Protein AF-A0A1Q7FHG4-F1 (afdb_monomer_lite)

Foldseek 3Di:
DDDDDDQDDDPPQDRDPDDDDDDDPDPPPPVDVAQKAWGWDDDDQPPIAIDIDGPDPVVVVPDDPLRVLVSLLVNLVVQLVVPPDPSSNVNSVVSNVVSVVVNVVVD

Structure (mmCIF, N/CA/C/O backbone):
data_AF-A0A1Q7FHG4-F1
#
_entry.id   AF-A0A1Q7FHG4-F1
#
loop_
_atom_site.group_PDB
_atom_site.id
_atom_site.type_symbol
_atom_site.label_atom_id
_atom_site.label_alt_id
_atom_site.label_comp_id
_atom_site.label_asym_id
_atom_site.label_entity_id
_atom_site.label_seq_id
_atom_site.pdbx_PDB_ins_code
_atom_site.Cartn_x
_atom_site.Cartn_y
_atom_site.Cartn_z
_atom_site.occupancy
_atom_site.B_iso_or_equiv
_atom_site.auth_seq_id
_atom_site.auth_comp_id
_atom_site.auth_asym_id
_atom_site.auth_atom_id
_atom_site.pdbx_PDB_model_num
ATOM 1 N N . MET A 1 1 ? -29.892 3.945 -23.545 1.00 36.53 1 MET A N 1
ATOM 2 C CA . MET A 1 1 ? -30.417 2.612 -23.198 1.00 36.53 1 MET A CA 1
ATOM 3 C C . MET A 1 1 ? -29.518 2.062 -22.121 1.00 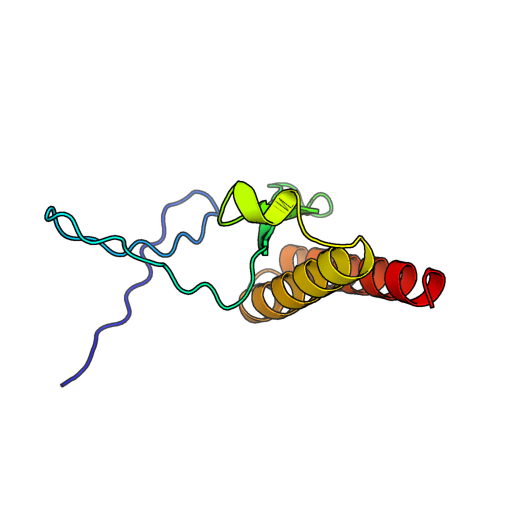36.53 1 MET A C 1
ATOM 5 O O . MET A 1 1 ? -28.316 1.950 -22.323 1.00 36.53 1 MET A O 1
ATOM 9 N N . ASP A 1 2 ? -30.111 1.916 -20.951 1.00 36.50 2 ASP A N 1
ATOM 10 C CA . ASP A 1 2 ? -29.469 1.920 -19.647 1.00 36.50 2 ASP A CA 1
ATOM 11 C C . ASP A 1 2 ? -28.722 0.619 -19.356 1.00 36.50 2 ASP A C 1
ATOM 13 O O . ASP A 1 2 ? -29.307 -0.462 -19.315 1.00 36.50 2 ASP A O 1
ATOM 17 N N . THR A 1 3 ? -27.412 0.723 -19.137 1.00 36.06 3 THR A N 1
ATOM 18 C CA . THR A 1 3 ? -26.600 -0.403 -18.678 1.00 36.06 3 THR A CA 1
ATOM 19 C C . THR A 1 3 ? -26.843 -0.597 -17.186 1.00 36.06 3 THR A C 1
ATOM 21 O O . THR A 1 3 ? -26.444 0.224 -16.355 1.00 36.06 3 THR A O 1
ATOM 24 N N . ILE A 1 4 ? -27.521 -1.687 -16.837 1.00 38.81 4 ILE A N 1
ATOM 25 C CA . ILE A 1 4 ? -27.760 -2.078 -15.450 1.00 38.81 4 ILE A CA 1
ATOM 26 C C . ILE A 1 4 ? -26.426 -2.541 -14.856 1.00 38.81 4 ILE A C 1
ATOM 28 O O . ILE A 1 4 ? -25.891 -3.586 -15.217 1.00 38.81 4 ILE A O 1
ATOM 32 N N . LYS A 1 5 ? -25.881 -1.735 -13.943 1.00 44.69 5 LYS A N 1
ATOM 33 C CA . LYS A 1 5 ? -24.684 -2.048 -13.156 1.00 44.69 5 LYS A CA 1
ATOM 34 C C . LYS A 1 5 ? -25.102 -2.942 -11.992 1.00 44.69 5 LYS A C 1
ATOM 36 O O . LYS A 1 5 ? -25.716 -2.450 -11.048 1.00 44.69 5 LYS A O 1
ATOM 41 N N . HIS A 1 6 ? -24.793 -4.234 -12.050 1.00 35.12 6 HIS A N 1
ATOM 42 C CA . HIS A 1 6 ? -25.050 -5.150 -10.940 1.00 35.12 6 HIS A CA 1
ATOM 43 C C . HIS A 1 6 ? -23.735 -5.685 -10.374 1.00 35.12 6 HIS A C 1
ATOM 45 O O . HIS A 1 6 ? -22.971 -6.352 -11.062 1.00 35.12 6 HIS A O 1
ATOM 51 N N . TRP A 1 7 ? -23.479 -5.372 -9.105 1.00 39.28 7 TRP A N 1
ATOM 52 C CA . TRP A 1 7 ? -22.446 -6.018 -8.305 1.00 39.28 7 TRP A CA 1
ATOM 53 C C . TRP A 1 7 ? -23.010 -7.330 -7.765 1.00 39.28 7 TRP A C 1
ATOM 55 O O . TRP A 1 7 ? -23.923 -7.309 -6.938 1.00 39.28 7 TRP A O 1
ATOM 65 N N . ASN A 1 8 ? -22.469 -8.471 -8.191 1.00 34.44 8 ASN A N 1
ATOM 66 C CA . ASN A 1 8 ? -22.790 -9.738 -7.545 1.00 34.44 8 ASN A CA 1
ATOM 67 C C . ASN A 1 8 ? -22.000 -9.856 -6.240 1.00 34.44 8 ASN A C 1
ATOM 69 O O . ASN A 1 8 ? -20.781 -10.018 -6.219 1.00 34.44 8 ASN A O 1
ATOM 73 N N . ARG A 1 9 ? -22.724 -9.753 -5.125 1.00 33.59 9 ARG A N 1
ATOM 74 C CA . ARG A 1 9 ? -22.203 -9.966 -3.776 1.00 33.59 9 ARG A CA 1
ATOM 75 C C . ARG A 1 9 ? -22.008 -11.464 -3.548 1.00 33.59 9 ARG A C 1
ATOM 77 O O . ARG A 1 9 ? -22.948 -12.153 -3.167 1.00 33.59 9 ARG A O 1
ATOM 84 N N . ILE A 1 10 ? -20.790 -11.968 -3.731 1.00 40.75 10 ILE A N 1
ATOM 85 C CA . ILE A 1 10 ? -20.413 -13.270 -3.170 1.00 40.75 10 ILE A CA 1
ATOM 86 C C . ILE A 1 10 ? -20.093 -13.047 -1.687 1.00 40.75 10 ILE A C 1
ATOM 88 O O . ILE A 1 10 ? -19.338 -12.146 -1.325 1.00 40.75 10 ILE A O 1
ATOM 92 N N . THR A 1 11 ? -20.703 -13.844 -0.813 1.00 42.78 11 THR A N 1
ATOM 93 C CA . THR A 1 11 ? -20.706 -13.752 0.660 1.00 42.78 11 THR A CA 1
ATOM 94 C C . THR A 1 11 ? -19.352 -13.980 1.350 1.00 42.78 11 THR A C 1
ATOM 96 O O . THR A 1 11 ? -19.315 -14.362 2.511 1.00 42.78 11 THR A O 1
ATOM 99 N N . ASN A 1 12 ? -18.227 -13.688 0.700 1.00 36.91 12 ASN A N 1
ATOM 100 C CA . ASN A 1 12 ? -16.891 -13.797 1.286 1.00 36.91 12 ASN A CA 1
ATOM 101 C C . ASN A 1 12 ? -15.976 -12.666 0.806 1.00 36.91 12 ASN A C 1
ATOM 103 O O . ASN A 1 12 ? -15.022 -12.924 0.082 1.00 36.91 12 ASN A O 1
ATOM 107 N N . GLY A 1 13 ? -16.279 -11.417 1.180 1.00 39.72 13 GLY A N 1
ATOM 108 C CA . GLY A 1 13 ? -15.318 -10.297 1.203 1.00 39.72 13 GLY A CA 1
ATOM 109 C C . GLY A 1 13 ? -14.477 -10.031 -0.058 1.00 39.72 13 GLY A C 1
ATOM 110 O O . GLY A 1 13 ? -13.474 -9.334 0.030 1.00 39.72 13 GLY A O 1
ATOM 111 N N . SER A 1 14 ? -14.843 -10.583 -1.214 1.00 32.69 14 SER A N 1
ATOM 112 C CA . SER A 1 14 ? -14.112 -10.457 -2.469 1.00 32.69 14 SER A CA 1
ATOM 113 C C . SER A 1 14 ? -14.958 -9.675 -3.448 1.00 32.69 14 SER A C 1
ATOM 115 O O . SER A 1 14 ? -15.952 -10.164 -3.979 1.00 32.69 14 SER A O 1
ATOM 117 N N . CYS A 1 15 ? -14.520 -8.451 -3.699 1.00 36.59 15 CYS A N 1
ATOM 118 C CA . CYS A 1 15 ? -14.890 -7.704 -4.881 1.00 36.59 15 CYS A CA 1
ATOM 119 C C . CYS A 1 15 ? -14.059 -8.254 -6.047 1.00 36.59 15 CYS A C 1
ATOM 121 O O . CYS A 1 15 ? -12.886 -7.905 -6.188 1.00 36.59 15 CYS A O 1
ATOM 123 N N . ILE A 1 16 ? -14.634 -9.156 -6.839 1.00 39.84 16 ILE A N 1
ATOM 124 C CA . ILE A 1 16 ? -14.094 -9.536 -8.147 1.00 39.84 16 ILE A CA 1
ATOM 125 C C . ILE A 1 16 ? -14.963 -8.882 -9.213 1.00 39.84 16 ILE A C 1
ATOM 127 O O . ILE A 1 16 ? -16.178 -9.064 -9.233 1.00 39.84 16 ILE A O 1
ATOM 131 N N . TYR A 1 17 ? -14.329 -8.093 -10.074 1.00 39.22 17 TYR A N 1
ATOM 132 C CA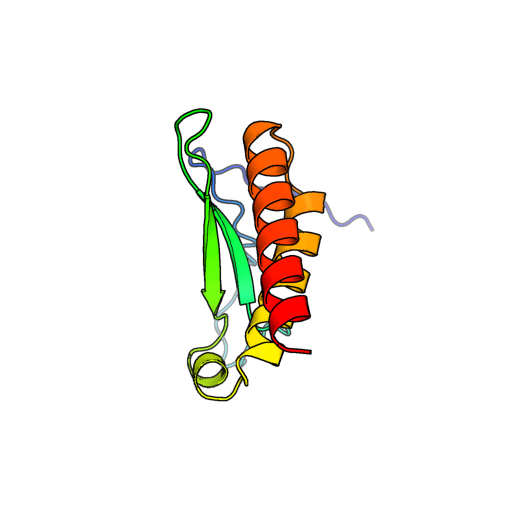 . TYR A 1 17 ? -14.920 -7.666 -11.331 1.00 39.22 17 TYR A CA 1
ATOM 133 C C . TYR A 1 17 ? -14.862 -8.883 -12.260 1.00 39.22 17 TYR A C 1
ATOM 135 O O . TYR A 1 17 ? -13.784 -9.267 -12.699 1.00 39.22 17 TYR A O 1
ATOM 143 N N . GLN A 1 18 ? -15.992 -9.562 -12.454 1.00 40.56 18 GLN A N 1
ATOM 144 C CA . GLN A 1 18 ? -16.113 -10.663 -13.409 1.00 40.56 18 GLN A CA 1
ATOM 145 C C . GLN A 1 18 ? -16.891 -10.158 -14.622 1.00 40.56 18 GLN A C 1
ATOM 147 O O . GLN A 1 18 ? -18.065 -9.812 -14.502 1.00 40.56 18 GLN A O 1
ATOM 152 N N . ASN A 1 19 ? -16.225 -10.113 -15.776 1.00 39.59 19 ASN A N 1
ATOM 153 C CA . ASN A 1 19 ? -16.894 -10.091 -17.070 1.00 39.59 19 ASN A CA 1
ATOM 154 C C . ASN A 1 19 ? -17.108 -11.544 -17.504 1.00 39.59 19 ASN A C 1
ATOM 156 O O . ASN A 1 19 ? -16.150 -12.307 -17.610 1.00 39.59 19 ASN A O 1
ATOM 160 N N . ASP A 1 20 ? -18.366 -11.916 -17.721 1.00 44.69 20 ASP A N 1
ATOM 161 C CA . ASP A 1 20 ? -18.747 -13.194 -18.320 1.00 44.69 20 ASP A CA 1
ATOM 162 C C . ASP A 1 20 ? -18.853 -13.049 -19.851 1.00 44.69 20 ASP A C 1
ATOM 164 O O . ASP A 1 20 ? -19.293 -12.002 -20.332 1.00 44.69 20 ASP A O 1
ATOM 168 N N . HIS A 1 21 ? -18.539 -14.144 -20.565 1.00 36.72 21 HIS A N 1
ATOM 169 C CA . HIS A 1 21 ? -18.617 -14.405 -22.025 1.00 36.72 21 HIS A CA 1
ATOM 170 C C . HIS A 1 21 ? -17.449 -13.913 -22.921 1.00 36.72 21 HIS A C 1
ATOM 172 O O . HIS A 1 21 ? -17.030 -12.770 -22.818 1.00 36.72 21 HIS A O 1
ATOM 178 N N . LEU A 1 22 ? -16.918 -14.663 -23.906 1.00 35.69 22 LEU A N 1
ATOM 179 C CA . LEU A 1 22 ? -17.212 -15.990 -24.486 1.00 35.69 22 LEU A CA 1
ATOM 180 C C . LEU A 1 22 ? -15.997 -16.455 -25.332 1.00 35.69 22 LEU A C 1
ATOM 182 O O . LEU A 1 22 ? -15.303 -15.615 -25.904 1.00 35.69 22 LEU A O 1
ATOM 186 N N . ASP A 1 23 ? -15.780 -17.769 -25.452 1.00 53.12 23 ASP A N 1
ATOM 187 C CA . ASP A 1 23 ? -14.757 -18.433 -26.277 1.00 53.12 23 ASP A CA 1
ATOM 188 C C . ASP A 1 23 ? -14.654 -17.939 -27.736 1.00 53.12 23 ASP A C 1
ATOM 190 O O . ASP A 1 23 ? -15.458 -18.284 -28.601 1.00 53.12 23 ASP A O 1
ATOM 194 N N . ALA A 1 24 ? -13.581 -17.212 -28.031 1.00 41.16 24 ALA A N 1
ATOM 195 C CA . ALA A 1 24 ? -12.856 -17.219 -29.300 1.00 41.16 24 ALA A CA 1
ATOM 196 C C . ALA A 1 24 ? -11.481 -16.605 -29.015 1.00 41.16 24 ALA A C 1
ATOM 198 O O . ALA A 1 24 ? -11.399 -15.703 -28.190 1.00 41.16 24 ALA A O 1
ATOM 199 N N . MET A 1 25 ? -10.416 -17.095 -29.657 1.00 52.41 25 MET A N 1
ATOM 200 C CA . MET A 1 25 ? -9.032 -16.607 -29.518 1.00 52.41 25 MET A CA 1
ATOM 201 C C . MET A 1 25 ? -8.953 -15.068 -29.618 1.00 52.41 25 MET A C 1
ATOM 203 O O . MET A 1 25 ? -8.804 -14.503 -30.698 1.00 52.41 25 MET A O 1
ATOM 207 N N . ASN A 1 26 ? -9.083 -14.395 -28.478 1.00 37.91 26 ASN A N 1
ATOM 208 C CA . ASN A 1 26 ? -9.051 -12.955 -28.316 1.00 37.91 26 ASN A CA 1
ATOM 209 C C . ASN A 1 26 ? -8.196 -12.736 -27.079 1.00 37.91 26 ASN A C 1
ATOM 211 O O . ASN A 1 26 ? -8.589 -13.103 -25.972 1.00 37.91 26 ASN A O 1
ATOM 215 N N . ILE A 1 27 ? -6.980 -12.237 -27.268 1.00 42.19 27 ILE A N 1
ATOM 216 C CA . ILE A 1 27 ? -6.143 -11.848 -26.141 1.00 42.19 27 ILE A CA 1
ATOM 217 C C . ILE A 1 27 ? -6.861 -10.646 -25.537 1.00 42.19 27 ILE A C 1
ATOM 219 O O . ILE A 1 27 ? -6.762 -9.538 -26.057 1.00 42.19 27 ILE A O 1
ATOM 223 N N . ILE A 1 28 ? -7.659 -10.883 -24.495 1.00 44.47 28 ILE A N 1
ATOM 224 C CA . ILE A 1 28 ? -8.214 -9.819 -23.671 1.00 44.47 28 ILE A CA 1
ATOM 225 C C . ILE A 1 28 ? -7.000 -9.232 -22.960 1.00 44.47 28 ILE A C 1
ATOM 227 O O . ILE A 1 28 ? -6.585 -9.705 -21.906 1.00 44.47 28 ILE A O 1
ATOM 231 N N . THR A 1 29 ? -6.365 -8.240 -23.578 1.00 44.97 29 THR A N 1
ATOM 232 C CA . THR A 1 29 ? -5.527 -7.311 -22.838 1.00 44.97 29 THR A CA 1
ATOM 233 C C . THR A 1 29 ? -6.495 -6.546 -21.957 1.00 44.97 29 THR A C 1
ATOM 235 O O . THR A 1 29 ? -7.094 -5.559 -22.379 1.00 44.97 29 THR A O 1
ATOM 238 N N . GLU A 1 30 ? -6.740 -7.072 -20.760 1.00 50.59 30 GLU A N 1
ATOM 239 C CA . GLU A 1 30 ? -7.290 -6.283 -19.675 1.00 50.59 30 GLU A CA 1
ATOM 240 C C . GLU A 1 30 ? -6.284 -5.145 -19.472 1.00 50.59 30 GLU A C 1
ATOM 242 O O . GLU A 1 30 ? -5.238 -5.329 -18.849 1.00 50.59 30 GLU A O 1
ATOM 247 N N . GLU A 1 31 ? -6.524 -3.999 -20.115 1.00 46.03 31 GLU A N 1
ATOM 248 C CA . GLU A 1 31 ? -5.752 -2.779 -19.898 1.00 46.03 31 GLU A CA 1
ATOM 249 C C . GLU A 1 31 ? -6.075 -2.298 -18.483 1.00 46.03 31 GLU A C 1
ATOM 251 O O . GLU A 1 31 ? -6.911 -1.430 -18.243 1.00 46.03 31 GLU A O 1
ATOM 256 N N . TYR A 1 32 ? -5.461 -2.951 -17.504 1.00 54.84 32 TYR A N 1
ATOM 257 C CA . TYR A 1 32 ? -5.445 -2.469 -16.147 1.00 54.84 32 TYR A CA 1
ATOM 258 C C . TYR A 1 32 ? -4.574 -1.218 -16.122 1.00 54.84 32 TYR A C 1
ATOM 260 O O . TYR A 1 32 ? -3.379 -1.284 -16.396 1.00 54.84 32 TYR A O 1
ATOM 268 N N . ASP A 1 33 ? -5.163 -0.087 -15.731 1.00 61.53 33 ASP A N 1
ATOM 269 C CA . ASP A 1 33 ? -4.449 1.191 -15.573 1.00 61.53 33 ASP A CA 1
ATOM 270 C C . ASP A 1 33 ? -3.233 1.108 -14.627 1.00 61.53 33 ASP A C 1
ATOM 272 O O . ASP A 1 33 ? -2.414 2.018 -14.603 1.00 61.53 33 ASP A O 1
ATOM 276 N N . SER A 1 34 ? -3.122 0.057 -13.806 1.00 66.88 34 SER A N 1
ATOM 277 C CA . SER A 1 34 ? -2.004 -0.130 -12.879 1.00 66.88 34 SER A CA 1
ATOM 278 C C . SER A 1 34 ? -1.562 -1.595 -12.853 1.00 66.88 34 SER A C 1
ATOM 280 O O . SER A 1 34 ? -2.424 -2.472 -12.786 1.00 66.88 34 SER A O 1
ATOM 282 N N . PRO A 1 35 ? -0.248 -1.898 -12.846 1.00 78.38 35 PRO A N 1
ATOM 283 C CA . PRO A 1 35 ? 0.264 -3.274 -12.860 1.00 78.38 35 PRO A CA 1
ATOM 284 C C . PRO A 1 35 ? 0.029 -4.029 -11.541 1.00 78.38 35 PRO A C 1
ATOM 286 O O . PRO A 1 35 ? 0.244 -5.244 -11.473 1.00 78.38 35 PRO A O 1
ATOM 289 N N . VAL A 1 36 ? -0.390 -3.316 -10.491 1.00 85.81 36 VAL A N 1
ATOM 290 C CA . VAL A 1 36 ? -0.600 -3.831 -9.138 1.00 85.81 36 VAL A CA 1
ATOM 291 C C . VAL A 1 36 ? -2.057 -3.637 -8.724 1.00 85.81 36 VAL A C 1
ATOM 293 O O . VAL A 1 36 ? -2.609 -2.542 -8.799 1.00 85.81 36 VAL A O 1
ATOM 296 N N . MET A 1 37 ? -2.669 -4.700 -8.207 1.00 87.69 37 MET A N 1
ATOM 297 C CA . MET A 1 37 ? -3.966 -4.659 -7.540 1.00 87.69 37 MET A CA 1
ATOM 298 C C . MET A 1 37 ? -3.776 -4.713 -6.024 1.00 87.69 37 MET A C 1
ATOM 300 O O . MET A 1 37 ? -3.093 -5.602 -5.518 1.00 87.69 37 MET A O 1
ATOM 304 N N . ALA A 1 38 ? -4.421 -3.798 -5.297 1.00 89.75 38 ALA A N 1
ATOM 305 C CA . ALA A 1 38 ? -4.474 -3.804 -3.838 1.00 89.75 38 ALA A CA 1
ATOM 306 C C . ALA A 1 38 ? -5.824 -4.346 -3.350 1.00 89.75 38 ALA A C 1
ATOM 308 O O . ALA A 1 38 ? -6.877 -4.036 -3.913 1.00 89.75 38 ALA A O 1
ATOM 309 N N . LYS A 1 39 ? -5.801 -5.133 -2.273 1.00 90.69 39 LYS A N 1
ATOM 310 C CA . LYS A 1 39 ? -6.993 -5.631 -1.570 1.00 90.69 39 LYS A CA 1
ATOM 311 C C . LYS A 1 39 ? -6.781 -5.547 -0.070 1.00 90.69 39 LYS A C 1
ATOM 313 O O . LYS A 1 39 ? -5.669 -5.778 0.397 1.00 90.69 39 LYS A O 1
ATOM 318 N N . THR A 1 40 ? -7.842 -5.292 0.686 1.00 90.44 40 THR A N 1
ATOM 319 C CA . THR A 1 40 ? -7.814 -5.507 2.131 1.00 90.44 40 THR A CA 1
ATOM 320 C C . THR A 1 40 ? -8.183 -6.953 2.454 1.00 90.44 40 THR A C 1
ATOM 322 O O . THR A 1 40 ? -9.091 -7.536 1.862 1.00 90.44 40 THR A O 1
ATOM 325 N N . CYS A 1 41 ? -7.479 -7.558 3.403 1.00 84.69 41 CYS A N 1
ATOM 326 C CA . CYS A 1 41 ? -7.792 -8.885 3.912 1.00 84.69 41 CYS A CA 1
ATOM 327 C C . CYS A 1 41 ? -7.748 -8.912 5.442 1.00 84.69 41 CYS A C 1
ATOM 329 O O . CYS A 1 41 ? -7.096 -8.088 6.083 1.00 84.69 41 CYS A O 1
ATOM 331 N N . GLY A 1 42 ? -8.456 -9.877 6.028 1.00 80.56 42 GLY A N 1
ATOM 332 C CA . GLY A 1 42 ? -8.565 -10.054 7.475 1.00 80.56 42 GLY A CA 1
ATOM 333 C C . GLY A 1 42 ? -10.007 -9.929 7.959 1.00 80.56 42 GLY A C 1
ATOM 334 O O . GLY A 1 42 ? -10.707 -8.985 7.628 1.00 80.56 42 GLY A O 1
ATOM 335 N N . CYS A 1 43 ? -10.455 -10.904 8.754 1.00 72.81 43 CYS A N 1
ATOM 336 C CA . CYS A 1 43 ? -11.834 -10.961 9.263 1.00 72.81 43 CYS A CA 1
ATOM 337 C C . CYS A 1 43 ? -11.982 -10.405 10.689 1.00 72.81 43 CYS A C 1
ATOM 339 O O . CYS A 1 43 ? -13.071 -10.443 11.250 1.00 72.81 43 CYS A O 1
ATOM 341 N N . LYS A 1 44 ? -10.881 -9.978 11.323 1.00 79.25 44 LYS A N 1
ATOM 342 C CA . LYS A 1 44 ? -10.884 -9.492 12.709 1.00 79.25 44 LYS A CA 1
ATOM 343 C C . LYS A 1 44 ? -10.656 -7.978 12.724 1.00 79.25 44 LYS A C 1
ATOM 345 O O . LYS A 1 44 ? -9.715 -7.541 12.050 1.00 79.25 44 LYS A O 1
ATOM 350 N N . PRO A 1 45 ? -11.426 -7.217 13.524 1.00 66.88 45 PRO A N 1
ATOM 351 C CA . PRO A 1 45 ? -11.164 -5.796 13.733 1.00 66.88 45 PRO A CA 1
ATOM 352 C C . PRO A 1 45 ? -9.724 -5.617 14.233 1.00 66.88 45 PRO A C 1
ATOM 354 O O . PRO A 1 45 ? -9.203 -6.468 14.966 1.00 66.88 45 PRO A O 1
ATOM 357 N N . ASN A 1 46 ? -9.046 -4.563 13.775 1.00 70.31 46 ASN A N 1
ATOM 358 C CA . ASN A 1 46 ? -7.615 -4.291 14.012 1.00 70.31 46 ASN A CA 1
ATOM 359 C C . ASN A 1 46 ? -6.603 -5.294 13.417 1.00 70.31 46 ASN A C 1
ATOM 361 O O . ASN A 1 46 ? -5.408 -5.206 13.705 1.00 70.31 46 ASN A O 1
ATOM 365 N N . LYS A 1 47 ? -7.033 -6.263 12.598 1.00 80.81 47 LYS A N 1
ATOM 366 C CA . LYS A 1 47 ? -6.126 -7.167 11.857 1.00 80.81 47 LYS A CA 1
ATOM 367 C C . LYS A 1 47 ? -6.285 -7.072 10.342 1.00 80.81 47 LYS A C 1
ATOM 369 O O . LYS A 1 47 ? -5.763 -7.937 9.637 1.00 80.81 47 LYS A O 1
ATOM 374 N N . ARG A 1 48 ? -6.996 -6.050 9.856 1.00 86.31 48 ARG A N 1
ATOM 375 C CA . ARG A 1 48 ? -7.054 -5.720 8.432 1.00 86.31 48 ARG A CA 1
ATOM 376 C C . ARG A 1 48 ? -5.654 -5.361 7.936 1.00 86.31 48 ARG A C 1
ATOM 378 O O . ARG A 1 48 ? -4.919 -4.637 8.606 1.00 86.31 48 ARG A O 1
ATOM 385 N N . LYS A 1 49 ? -5.281 -5.904 6.784 1.00 88.75 49 LYS A N 1
ATOM 386 C CA . LYS A 1 49 ? -4.014 -5.632 6.096 1.00 88.75 49 LYS A CA 1
ATOM 387 C C . LYS A 1 49 ? -4.268 -5.412 4.619 1.00 88.75 49 LYS A C 1
ATOM 389 O O . LYS A 1 49 ? -5.198 -6.005 4.073 1.00 88.75 49 LYS A O 1
ATOM 394 N N . VAL A 1 50 ? -3.421 -4.615 3.980 1.00 90.94 50 VAL A N 1
ATOM 395 C CA . VAL A 1 50 ? -3.399 -4.502 2.524 1.00 90.94 50 VAL A CA 1
ATOM 396 C C . VAL A 1 50 ? -2.487 -5.586 1.953 1.00 90.94 50 VAL A C 1
ATOM 398 O O . VAL A 1 50 ? -1.427 -5.891 2.493 1.00 90.94 50 VAL A O 1
ATOM 401 N N . THR A 1 51 ? -2.935 -6.218 0.876 1.00 91.00 51 THR A N 1
ATOM 402 C CA . THR A 1 51 ? -2.176 -7.207 0.107 1.00 91.00 51 THR A CA 1
ATOM 403 C C . THR A 1 51 ? -2.150 -6.804 -1.353 1.00 91.00 51 THR A C 1
ATOM 405 O O . THR A 1 51 ? 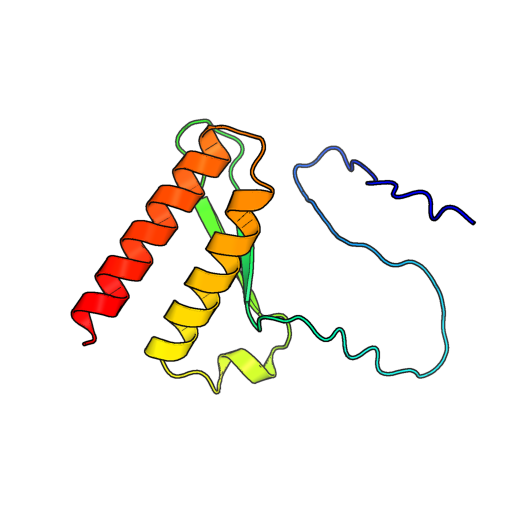-3.155 -6.306 -1.867 1.00 91.00 51 THR A O 1
ATOM 408 N N . TYR A 1 52 ? -1.026 -7.074 -2.011 1.00 89.50 52 TYR A N 1
ATOM 409 C CA . TYR A 1 52 ? -0.789 -6.721 -3.405 1.00 89.50 52 TYR A CA 1
ATOM 410 C C . TYR A 1 52 ? -0.725 -7.963 -4.289 1.00 89.50 52 TYR A C 1
ATOM 412 O O . TYR A 1 52 ? -0.246 -9.019 -3.873 1.00 89.50 52 TYR A O 1
ATOM 420 N N . SER A 1 53 ? -1.195 -7.841 -5.523 1.00 85.88 53 SER A N 1
ATOM 421 C CA . SER A 1 53 ? -1.077 -8.876 -6.551 1.00 85.88 53 SER A CA 1
ATOM 422 C C . SER A 1 53 ? -0.741 -8.225 -7.887 1.00 85.88 53 SER A C 1
ATOM 424 O O . SER A 1 53 ? -1.315 -7.191 -8.222 1.00 85.88 53 SER A O 1
ATOM 426 N N . PHE A 1 54 ? 0.191 -8.814 -8.635 1.00 82.56 54 PHE A N 1
ATOM 427 C CA . PHE A 1 54 ? 0.510 -8.363 -9.989 1.00 82.56 54 PHE A CA 1
ATOM 428 C C . PHE A 1 54 ? -0.502 -8.930 -10.979 1.00 82.56 54 PHE A C 1
ATOM 430 O O . PHE A 1 54 ? -0.921 -10.079 -10.847 1.00 82.56 54 PHE A O 1
ATOM 437 N N . LEU A 1 55 ? -0.885 -8.120 -11.961 1.00 74.75 55 LEU A N 1
ATOM 438 C CA . LEU A 1 55 ? -1.899 -8.489 -12.956 1.00 74.75 55 LEU A CA 1
ATOM 439 C C . LEU A 1 55 ? -1.305 -9.235 -14.157 1.00 74.75 55 LEU A C 1
ATOM 441 O O . LEU A 1 55 ? -2.024 -9.901 -14.891 1.00 74.75 55 LEU A O 1
ATOM 445 N N . SER A 1 56 ? 0.018 -9.191 -14.317 1.00 68.12 56 SER A N 1
ATOM 446 C CA . SER A 1 56 ? 0.749 -10.080 -15.216 1.00 68.12 56 SER A CA 1
ATOM 447 C C . SER A 1 56 ? 2.112 -10.427 -14.607 1.00 68.12 56 SER A C 1
ATOM 449 O O . SER A 1 56 ? 2.782 -9.576 -14.010 1.00 68.12 56 SER A O 1
ATOM 451 N N . GLU A 1 57 ? 2.505 -11.699 -14.724 1.00 58.50 57 GLU A N 1
ATOM 452 C CA . GLU A 1 57 ? 3.729 -12.252 -14.125 1.00 58.50 57 GLU A CA 1
ATOM 453 C C . GLU A 1 57 ? 5.000 -11.545 -14.624 1.00 58.50 57 GLU A C 1
ATOM 455 O O . GLU A 1 57 ? 5.969 -11.411 -13.872 1.00 58.50 57 GLU A O 1
ATOM 460 N N . SER A 1 58 ? 4.985 -11.012 -15.851 1.00 57.56 58 SER A N 1
ATOM 461 C CA . SER A 1 58 ? 6.139 -10.351 -16.470 1.00 57.56 58 SER A CA 1
ATOM 462 C C . SER A 1 58 ? 6.419 -8.942 -15.936 1.00 57.56 58 SER A C 1
ATOM 464 O O . SER A 1 58 ? 7.547 -8.470 -16.064 1.00 57.56 58 SER A O 1
ATOM 466 N N . HIS A 1 59 ? 5.461 -8.278 -15.277 1.00 60.38 59 HIS A N 1
ATOM 467 C CA . HIS A 1 59 ? 5.670 -6.920 -14.748 1.00 60.38 59 HIS A CA 1
ATOM 468 C C . HIS A 1 59 ? 6.419 -6.887 -13.414 1.00 60.38 59 HIS A C 1
ATOM 470 O O . HIS A 1 59 ? 7.039 -5.878 -13.089 1.00 60.38 59 HIS A O 1
ATOM 476 N N . SER A 1 60 ? 6.416 -7.983 -12.652 1.00 57.66 60 SER A N 1
ATOM 477 C CA . SER A 1 60 ? 7.113 -8.045 -11.358 1.00 57.66 60 SER A CA 1
ATOM 478 C C . SER A 1 60 ? 8.642 -7.968 -11.485 1.00 57.66 60 SER A C 1
ATOM 480 O O . SER A 1 60 ? 9.317 -7.526 -10.557 1.00 57.66 60 SER A O 1
ATOM 482 N N . LEU A 1 61 ? 9.186 -8.366 -12.642 1.00 56.88 61 LEU A N 1
ATOM 483 C CA . LEU A 1 61 ? 10.625 -8.458 -12.907 1.00 56.88 61 LEU A CA 1
ATOM 484 C C . LEU A 1 61 ? 11.235 -7.166 -13.478 1.00 56.88 61 LEU A C 1
ATOM 486 O O . LEU A 1 61 ? 12.458 -7.067 -13.556 1.00 56.88 61 LEU A O 1
ATOM 490 N N . CYS A 1 62 ? 10.412 -6.193 -13.883 1.00 60.53 62 CYS A N 1
ATOM 491 C CA . CYS A 1 62 ? 10.862 -5.009 -14.627 1.00 60.53 62 CYS A CA 1
ATOM 492 C C . CYS A 1 62 ? 10.650 -3.674 -13.900 1.00 60.53 62 CYS A C 1
ATOM 494 O O . CYS A 1 62 ? 10.966 -2.635 -14.471 1.00 60.53 62 CYS A O 1
ATOM 496 N N . LEU A 1 63 ? 10.106 -3.676 -12.680 1.00 69.56 63 LEU A N 1
ATOM 497 C CA . LEU A 1 63 ? 9.841 -2.444 -11.937 1.00 69.56 63 LEU A CA 1
ATOM 498 C C . LEU A 1 63 ? 10.976 -2.140 -10.962 1.00 69.56 63 LEU A C 1
ATOM 500 O O . LEU A 1 63 ? 11.298 -2.952 -10.089 1.00 69.56 63 LEU A O 1
ATOM 504 N N . ASP A 1 64 ? 11.538 -0.938 -11.072 1.00 84.00 64 ASP A N 1
ATOM 505 C CA . ASP A 1 64 ? 12.411 -0.396 -10.040 1.00 84.00 64 ASP A CA 1
ATOM 506 C C . ASP A 1 64 ? 11.652 -0.283 -8.713 1.00 84.00 64 ASP A C 1
ATOM 508 O O . ASP A 1 64 ? 10.432 -0.106 -8.675 1.00 84.00 64 ASP A O 1
ATOM 512 N N . ARG A 1 65 ? 12.371 -0.347 -7.585 1.00 86.62 65 ARG A N 1
ATOM 513 C CA . ARG A 1 65 ? 11.740 -0.272 -6.250 1.00 86.62 65 ARG A CA 1
ATOM 514 C C . ARG A 1 65 ? 10.870 0.975 -6.085 1.00 86.62 65 ARG A C 1
ATOM 516 O O . ARG A 1 65 ? 9.814 0.899 -5.465 1.00 86.62 65 ARG A O 1
ATOM 523 N N . LYS A 1 66 ? 11.306 2.100 -6.659 1.00 90.06 66 LYS A N 1
ATOM 524 C CA . LYS A 1 66 ? 10.558 3.360 -6.659 1.00 90.06 66 LYS A CA 1
ATOM 525 C C . LYS A 1 66 ? 9.247 3.236 -7.438 1.00 90.06 66 LYS A C 1
ATOM 527 O O . LYS A 1 66 ? 8.200 3.643 -6.941 1.00 90.06 66 LYS A O 1
ATOM 532 N N . ASP A 1 67 ? 9.292 2.628 -8.618 1.00 87.06 67 ASP A N 1
ATOM 533 C CA . ASP A 1 67 ? 8.116 2.433 -9.468 1.00 87.06 67 ASP A CA 1
ATOM 534 C C . ASP A 1 67 ? 7.137 1.427 -8.865 1.00 87.06 67 ASP A C 1
ATOM 536 O O . ASP A 1 67 ? 5.927 1.637 -8.920 1.00 87.06 67 ASP A O 1
ATOM 540 N N . LEU A 1 68 ? 7.643 0.389 -8.194 1.00 87.44 68 LEU A N 1
ATOM 541 C CA . LEU A 1 68 ? 6.814 -0.548 -7.442 1.00 87.44 68 LEU A CA 1
ATOM 542 C C . LEU A 1 68 ? 6.044 0.154 -6.313 1.00 87.44 68 LEU A C 1
ATOM 544 O O . LEU A 1 68 ? 4.841 -0.062 -6.173 1.00 87.44 68 LEU A O 1
ATOM 548 N N . ILE A 1 69 ? 6.7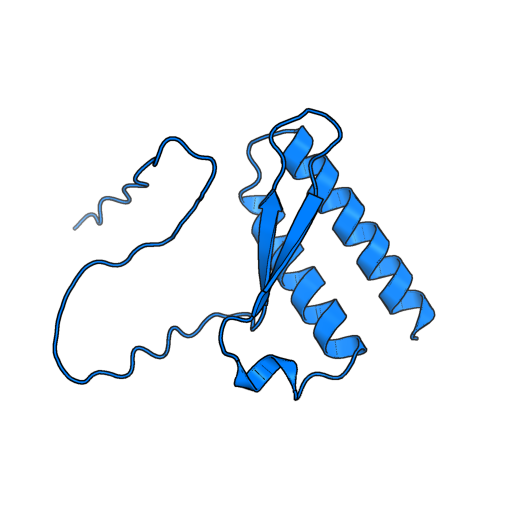08 1.012 -5.533 1.00 91.25 69 ILE A N 1
ATOM 549 C CA . ILE A 1 69 ? 6.057 1.777 -4.456 1.00 91.25 69 ILE A CA 1
ATOM 550 C C . ILE A 1 69 ? 5.016 2.745 -5.032 1.00 91.25 69 ILE A C 1
ATOM 552 O O . ILE A 1 69 ? 3.915 2.855 -4.494 1.00 91.25 69 ILE A O 1
ATOM 556 N N . ASN A 1 70 ? 5.319 3.402 -6.154 1.00 90.62 70 ASN A N 1
ATOM 557 C CA . ASN A 1 70 ? 4.359 4.264 -6.846 1.00 90.62 70 ASN A CA 1
ATOM 558 C C . ASN A 1 70 ? 3.128 3.483 -7.334 1.00 90.62 70 ASN A C 1
ATOM 560 O O . ASN A 1 70 ? 2.001 3.940 -7.135 1.00 90.62 70 ASN A O 1
ATOM 564 N N . ALA A 1 71 ? 3.317 2.289 -7.901 1.00 89.50 71 ALA A N 1
ATOM 565 C CA . ALA A 1 71 ? 2.218 1.422 -8.324 1.00 89.50 71 ALA A CA 1
ATOM 566 C C . ALA A 1 71 ? 1.358 0.958 -7.133 1.00 89.50 71 ALA A C 1
ATOM 568 O O . ALA A 1 71 ? 0.130 0.973 -7.202 1.00 89.50 71 ALA A O 1
ATOM 569 N N . GLN A 1 72 ? 1.980 0.604 -6.004 1.00 91.56 72 GLN A N 1
ATOM 570 C CA . GLN A 1 72 ? 1.261 0.265 -4.769 1.00 91.56 72 GLN A CA 1
ATOM 571 C C . GLN A 1 72 ? 0.465 1.458 -4.223 1.00 91.56 72 GLN A C 1
ATOM 573 O O . GLN A 1 72 ? -0.697 1.298 -3.847 1.00 91.56 72 GLN A O 1
ATOM 578 N N . LEU A 1 73 ? 1.042 2.665 -4.237 1.00 94.38 73 LEU A N 1
ATOM 579 C CA . LEU A 1 73 ? 0.348 3.896 -3.848 1.00 94.38 73 LEU A CA 1
ATOM 580 C C . LEU A 1 73 ? -0.870 4.160 -4.731 1.00 94.38 73 LEU A C 1
ATOM 582 O O . LEU A 1 73 ? -1.938 4.512 -4.229 1.00 94.38 73 LEU A O 1
ATOM 586 N N . GLU A 1 74 ? -0.735 3.994 -6.042 1.00 92.25 74 GLU A N 1
ATOM 587 C CA . GLU A 1 74 ? -1.842 4.151 -6.978 1.00 92.25 74 GLU A CA 1
ATOM 588 C C . GLU A 1 74 ? -2.963 3.137 -6.694 1.00 92.25 74 GLU A C 1
ATOM 590 O O . GLU A 1 74 ? -4.137 3.509 -6.590 1.00 92.25 74 GLU A O 1
ATOM 595 N N . ALA A 1 75 ? -2.598 1.871 -6.476 1.00 91.12 75 ALA A N 1
ATOM 596 C CA . ALA A 1 75 ? -3.528 0.802 -6.138 1.00 91.12 75 ALA A CA 1
ATOM 597 C C . ALA A 1 75 ? -4.265 1.071 -4.813 1.00 91.12 75 ALA A C 1
ATOM 599 O O . ALA A 1 75 ? -5.486 0.913 -4.743 1.00 91.12 75 ALA A O 1
ATOM 600 N N . CYS A 1 76 ? -3.569 1.553 -3.781 1.00 93.50 76 CYS A N 1
ATOM 601 C CA . CYS A 1 76 ? -4.174 1.930 -2.501 1.00 93.50 76 CYS A CA 1
ATOM 602 C C . CYS A 1 76 ? -5.102 3.149 -2.625 1.00 93.50 76 CYS A C 1
ATOM 604 O O . CYS A 1 76 ? -6.205 3.143 -2.077 1.00 93.50 76 CYS A O 1
ATOM 606 N N . ASN A 1 77 ? -4.721 4.166 -3.406 1.00 92.38 77 ASN A N 1
ATOM 607 C CA . ASN A 1 77 ? -5.578 5.325 -3.692 1.00 92.38 77 ASN A CA 1
ATOM 608 C C . ASN A 1 77 ? -6.830 4.955 -4.502 1.00 92.38 77 ASN A C 1
ATOM 610 O O . ASN A 1 77 ? -7.852 5.640 -4.418 1.00 92.38 77 ASN A O 1
ATOM 614 N N . LYS A 1 78 ? -6.775 3.887 -5.302 1.00 90.56 78 LYS A N 1
ATOM 615 C CA . LYS A 1 78 ? -7.960 3.300 -5.937 1.00 90.56 78 LYS A CA 1
ATOM 616 C C . LYS A 1 78 ? -8.798 2.547 -4.902 1.00 90.56 78 LYS A C 1
ATOM 618 O O . LYS A 1 78 ? -9.992 2.807 -4.803 1.00 90.56 78 LYS A O 1
ATOM 623 N N . LEU A 1 79 ? -8.179 1.686 -4.095 1.00 89.56 79 LEU A N 1
ATOM 624 C CA . LEU A 1 79 ? -8.847 0.857 -3.088 1.00 89.56 79 LEU A CA 1
ATOM 625 C C . LEU A 1 79 ? -9.612 1.680 -2.041 1.00 89.56 79 LEU A C 1
ATOM 627 O O . LEU A 1 79 ? -10.760 1.357 -1.741 1.00 89.56 79 LEU A O 1
ATOM 631 N N . ILE A 1 80 ? -9.033 2.776 -1.538 1.00 90.44 80 ILE A N 1
ATOM 632 C CA . ILE A 1 80 ? -9.663 3.621 -0.508 1.00 90.44 80 ILE A CA 1
ATOM 633 C C . ILE A 1 80 ? -10.999 4.226 -0.962 1.00 90.44 80 ILE A C 1
ATOM 635 O O . ILE A 1 80 ? -11.897 4.411 -0.148 1.00 90.44 80 ILE A O 1
ATOM 639 N N . LYS A 1 81 ? -11.175 4.481 -2.267 1.00 89.94 81 LYS A N 1
ATOM 640 C CA . LYS A 1 81 ? -12.431 5.014 -2.828 1.00 89.94 81 LYS A CA 1
ATOM 641 C C . LYS A 1 81 ? -13.586 4.016 -2.741 1.00 89.94 81 LYS A C 1
ATOM 643 O O . LYS A 1 81 ? -14.741 4.424 -2.799 1.00 89.94 81 LYS A O 1
ATOM 648 N N . TYR A 1 82 ? -13.272 2.727 -2.622 1.00 84.50 82 TYR A N 1
ATOM 649 C CA . TYR A 1 82 ? -14.241 1.633 -2.552 1.00 84.50 82 TYR A CA 1
ATOM 650 C C . TYR A 1 82 ? -14.317 0.990 -1.159 1.00 84.50 82 TYR A C 1
ATOM 652 O O . TYR A 1 82 ? -15.211 0.180 -0.907 1.00 84.50 82 TYR A O 1
ATOM 660 N N . ALA A 1 83 ? -13.411 1.354 -0.246 1.00 86.19 83 ALA A N 1
ATOM 661 C CA . ALA A 1 83 ? -13.432 0.910 1.141 1.00 86.19 83 ALA A CA 1
ATOM 662 C C . ALA A 1 83 ? -14.674 1.479 1.846 1.00 86.19 83 ALA A C 1
ATOM 664 O O . ALA A 1 83 ? -14.738 2.657 2.186 1.00 86.19 83 ALA A O 1
ATOM 665 N N . SER A 1 84 ? -15.687 0.629 2.015 1.00 83.19 84 SER A N 1
ATOM 666 C CA . SER A 1 84 ? -16.952 1.002 2.667 1.00 83.19 84 SER A CA 1
ATOM 667 C C . SER A 1 84 ? -16.913 0.809 4.184 1.00 83.19 84 SER A C 1
ATOM 669 O O . SER A 1 84 ? -17.723 1.390 4.899 1.00 83.19 84 SER A O 1
ATOM 671 N N . ASP A 1 85 ? -15.995 -0.028 4.661 1.00 87.25 85 ASP A N 1
ATOM 672 C CA . ASP A 1 85 ? -15.812 -0.369 6.067 1.00 87.25 85 ASP A CA 1
ATOM 673 C C . ASP A 1 85 ? -14.708 0.497 6.696 1.00 87.25 85 ASP A C 1
ATOM 675 O O . ASP A 1 85 ? -13.704 0.811 6.052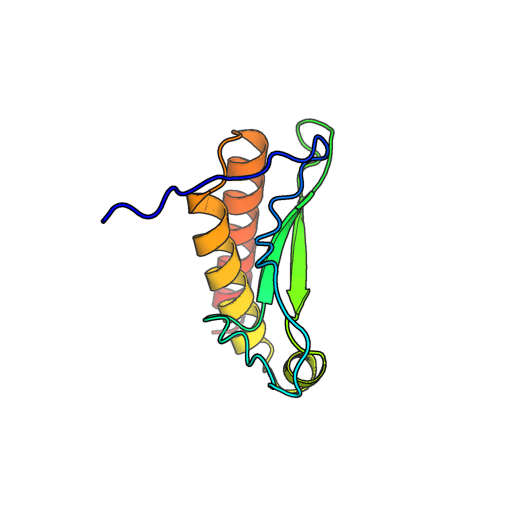 1.00 87.25 85 ASP A O 1
ATOM 679 N N . GLU A 1 86 ? -14.903 0.907 7.950 1.00 89.88 86 GLU A N 1
ATOM 680 C CA . GLU A 1 86 ? -13.969 1.797 8.647 1.00 89.88 86 GLU A CA 1
ATOM 681 C C . GLU A 1 86 ? -12.632 1.103 8.937 1.00 89.88 86 GLU A C 1
ATOM 683 O O . GLU A 1 86 ? -11.579 1.715 8.752 1.00 89.88 86 GLU A O 1
ATOM 688 N N . ASP A 1 87 ? -12.642 -0.186 9.305 1.00 87.75 87 ASP A N 1
ATOM 689 C CA . ASP A 1 87 ? -11.402 -0.946 9.500 1.00 87.75 87 ASP A CA 1
ATOM 690 C C . ASP A 1 87 ? -10.628 -1.079 8.179 1.00 87.75 87 ASP A C 1
ATOM 692 O O . ASP A 1 87 ? -9.398 -0.974 8.164 1.00 87.75 87 ASP A O 1
ATOM 696 N N . ASP A 1 88 ? -11.336 -1.282 7.062 1.00 88.06 88 ASP A N 1
ATOM 697 C CA . ASP A 1 88 ? -10.736 -1.288 5.725 1.00 88.06 88 ASP A CA 1
ATOM 698 C C . ASP A 1 88 ? -10.098 0.049 5.377 1.00 88.06 88 ASP A C 1
ATOM 700 O O . ASP A 1 88 ? -8.945 0.095 4.943 1.00 88.06 88 ASP A O 1
ATOM 704 N N . ARG A 1 89 ? -10.821 1.145 5.593 1.00 91.88 89 ARG A N 1
ATOM 705 C CA . ARG A 1 89 ? -10.318 2.483 5.301 1.00 91.88 89 ARG A CA 1
ATOM 706 C C . ARG A 1 89 ? -9.095 2.821 6.149 1.00 91.88 89 ARG A C 1
ATOM 708 O O . ARG A 1 89 ? -8.095 3.267 5.594 1.00 91.88 89 ARG A O 1
ATOM 715 N N . ASN A 1 90 ? -9.137 2.532 7.447 1.00 93.25 90 ASN A N 1
ATOM 716 C CA . ASN A 1 90 ? -8.016 2.751 8.361 1.00 93.25 90 ASN A CA 1
ATOM 717 C C . ASN A 1 90 ? -6.779 1.940 7.953 1.00 93.25 90 ASN A C 1
ATOM 719 O O . ASN A 1 90 ? -5.661 2.457 7.976 1.00 93.25 90 ASN A O 1
ATOM 723 N N . ALA A 1 91 ? -6.963 0.680 7.544 1.00 91.75 91 ALA A N 1
ATOM 724 C CA . ALA A 1 91 ? -5.864 -0.151 7.062 1.00 91.75 91 ALA A CA 1
ATOM 725 C C . ALA A 1 91 ? -5.230 0.422 5.786 1.00 91.75 91 ALA A C 1
ATOM 727 O O . ALA A 1 91 ? -4.005 0.454 5.677 1.00 91.75 91 ALA A O 1
ATOM 728 N N . VAL A 1 92 ? -6.044 0.909 4.845 1.00 93.88 92 VAL A N 1
ATOM 729 C CA . VAL A 1 92 ? -5.553 1.497 3.591 1.00 93.88 92 VAL A CA 1
ATOM 730 C C . VAL A 1 92 ? -4.886 2.856 3.820 1.00 93.88 92 VAL A C 1
ATOM 732 O O . VAL A 1 92 ? -3.829 3.109 3.251 1.00 93.88 92 VAL A O 1
ATOM 735 N N . GLU A 1 93 ? -5.441 3.726 4.667 1.00 95.75 93 GLU A N 1
ATOM 736 C CA . GLU A 1 93 ? -4.827 5.022 5.004 1.00 95.75 93 GLU A CA 1
ATOM 737 C C . GLU A 1 93 ? -3.472 4.843 5.695 1.00 95.75 93 GLU A C 1
ATOM 739 O O . GLU A 1 93 ? -2.504 5.533 5.363 1.00 95.75 93 GLU A O 1
ATOM 744 N N . LYS A 1 94 ? -3.378 3.877 6.616 1.00 95.31 94 LYS A N 1
ATOM 745 C CA . LYS A 1 94 ? -2.116 3.514 7.260 1.00 95.31 94 LYS A CA 1
ATOM 746 C C . LYS A 1 94 ? -1.07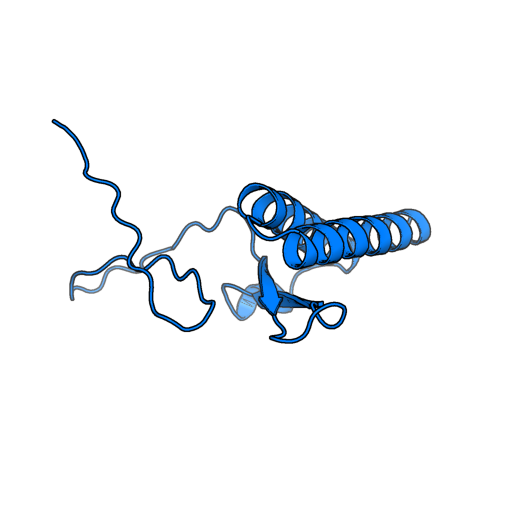9 3.058 6.233 1.00 95.31 94 LYS A C 1
ATOM 748 O O . LYS A 1 94 ? 0.035 3.573 6.233 1.00 95.31 94 LYS A O 1
ATOM 753 N N . GLU A 1 95 ? -1.461 2.147 5.345 1.00 95.81 95 GLU A N 1
ATOM 754 C CA . GLU A 1 95 ? -0.586 1.633 4.290 1.00 95.81 95 GLU A CA 1
ATOM 755 C C . GLU A 1 95 ? -0.092 2.753 3.355 1.00 95.81 95 GLU A C 1
ATOM 757 O O . GLU A 1 95 ? 1.098 2.838 3.061 1.00 95.81 95 GLU A O 1
ATOM 762 N N . ILE A 1 96 ? -0.973 3.674 2.937 1.00 96.62 96 ILE A N 1
ATOM 763 C CA . ILE A 1 96 ? -0.598 4.833 2.105 1.00 96.62 96 ILE A CA 1
ATOM 764 C C . ILE A 1 96 ? 0.475 5.683 2.794 1.00 96.62 96 ILE A C 1
ATOM 766 O O . ILE A 1 96 ? 1.417 6.133 2.139 1.00 96.62 96 ILE A O 1
ATOM 770 N N . ASN A 1 97 ? 0.343 5.917 4.100 1.00 97.12 97 ASN A N 1
ATOM 771 C CA . ASN A 1 97 ? 1.320 6.699 4.852 1.00 97.12 97 ASN A CA 1
ATOM 772 C C . ASN A 1 97 ? 2.673 5.981 4.948 1.00 97.12 97 ASN A C 1
ATOM 774 O O . ASN A 1 97 ? 3.703 6.615 4.732 1.00 97.12 97 ASN A O 1
ATOM 778 N N . GLU A 1 98 ? 2.680 4.673 5.208 1.00 96.38 98 GLU A N 1
ATOM 779 C CA . GLU A 1 98 ? 3.910 3.870 5.263 1.00 96.38 98 GLU A CA 1
ATOM 780 C C . GLU A 1 98 ? 4.637 3.844 3.906 1.00 96.38 98 GLU A C 1
ATOM 782 O O . GLU A 1 98 ? 5.856 4.038 3.842 1.00 96.38 98 GLU A O 1
ATOM 787 N N . LEU A 1 99 ? 3.896 3.693 2.804 1.00 95.75 99 LEU A N 1
ATOM 788 C CA . LEU A 1 99 ? 4.452 3.742 1.451 1.00 95.75 99 LEU A CA 1
ATOM 789 C C . LEU A 1 99 ? 5.026 5.121 1.105 1.00 95.75 99 LEU A C 1
ATOM 791 O O . LEU A 1 99 ? 6.115 5.197 0.539 1.00 95.75 99 LEU A O 1
ATOM 795 N N . ARG A 1 100 ? 4.336 6.212 1.471 1.00 95.62 100 ARG A N 1
ATOM 796 C CA . ARG A 1 100 ? 4.845 7.584 1.285 1.00 95.62 100 ARG A CA 1
ATOM 797 C C . ARG A 1 100 ? 6.143 7.812 2.051 1.00 95.62 100 ARG A C 1
ATOM 799 O O . ARG A 1 100 ? 7.116 8.244 1.450 1.00 95.62 100 ARG A O 1
ATOM 806 N N . MET A 1 101 ? 6.188 7.431 3.328 1.00 95.81 101 MET A N 1
ATOM 807 C CA . MET A 1 101 ? 7.408 7.525 4.141 1.00 95.81 101 MET A CA 1
ATOM 808 C C . MET A 1 101 ? 8.568 6.733 3.531 1.00 95.81 101 MET A C 1
ATOM 810 O O . MET A 1 101 ? 9.710 7.189 3.531 1.00 95.81 101 MET A O 1
ATOM 814 N N . THR A 1 102 ? 8.277 5.547 2.996 1.00 94.75 102 THR A N 1
ATOM 815 C CA . THR A 1 102 ? 9.280 4.716 2.321 1.00 94.75 102 THR A CA 1
ATOM 816 C C . THR A 1 102 ? 9.796 5.391 1.051 1.00 94.75 102 THR A C 1
ATOM 818 O O . THR A 1 102 ? 10.998 5.374 0.799 1.00 94.75 102 THR A O 1
ATOM 821 N N . LEU A 1 103 ? 8.910 6.008 0.265 1.00 92.94 103 LEU A N 1
ATOM 822 C CA . LEU A 1 103 ? 9.269 6.742 -0.947 1.00 92.94 103 LEU A CA 1
ATOM 823 C C . LEU A 1 103 ? 10.115 7.987 -0.642 1.00 92.94 103 LEU A C 1
ATOM 825 O O . LEU A 1 103 ? 11.089 8.253 -1.349 1.00 92.94 103 LEU A O 1
ATOM 829 N N . ASP A 1 104 ? 9.773 8.712 0.424 1.00 93.19 104 ASP A N 1
ATOM 830 C CA . ASP A 1 104 ? 10.517 9.885 0.888 1.00 93.19 104 ASP A CA 1
ATOM 831 C C . ASP A 1 104 ? 11.941 9.510 1.321 1.00 93.19 104 ASP A C 1
ATOM 833 O O . ASP A 1 104 ? 12.883 10.229 1.012 1.00 93.19 104 ASP A O 1
ATOM 837 N N . LEU A 1 105 ? 12.131 8.351 1.964 1.00 92.56 105 LEU A N 1
ATOM 838 C CA . LEU A 1 105 ? 13.459 7.855 2.354 1.00 92.56 105 LEU A CA 1
ATOM 839 C C . LEU A 1 105 ? 14.340 7.456 1.152 1.00 92.56 105 LEU A C 1
ATOM 841 O O . LEU A 1 105 ? 15.554 7.317 1.291 1.00 92.56 105 LEU A O 1
ATOM 845 N N . MET A 1 106 ? 13.736 7.233 -0.017 1.00 86.44 106 MET A N 1
ATOM 846 C CA . MET A 1 106 ? 14.441 6.896 -1.259 1.00 86.44 106 MET A CA 1
ATOM 847 C C . MET A 1 106 ? 14.781 8.121 -2.123 1.00 86.44 106 MET A C 1
ATOM 849 O O . MET A 1 106 ? 15.407 7.947 -3.171 1.00 86.44 106 MET A O 1
ATOM 853 N N . THR A 1 107 ? 14.337 9.320 -1.731 1.00 69.50 107 THR A N 1
ATOM 854 C CA . THR A 1 107 ? 14.565 10.591 -2.442 1.00 69.50 107 THR A CA 1
ATOM 855 C C . THR A 1 107 ? 15.724 11.360 -1.821 1.00 69.50 107 THR A C 1
ATOM 857 O O . THR A 1 107 ? 16.508 11.936 -2.609 1.00 69.50 107 THR A O 1
#

pLDDT: mean 71.66, std 22.35, range [32.69, 97.12]

Radius of gyration: 16.25 Å; chains: 1; bounding box: 45×29×44 Å

Secondary structure (DSSP, 8-state):
----------SSS----------SS-------SSSEEEEEE-SSTT--EEEEEESSGGGTTS--HHHHHHHHHHHHHHHTTT--SHHHHHHHHHHHHHHHHHHHHT-

Sequence (107 aa):
MDTIKHWNRITNGSCIYQNDHLDAMNIITEEYDSPVMAKTCGCKPNKRKVTYSFLSESHSLCLDRKDLINAQLEACNKLIKYASDEDDRNAVEKEINELRMTLDLMT